Protein AF-A0A7C2E6A6-F1 (afdb_monomer)

pLDDT: mean 87.15, std 19.48, range [36.56, 98.81]

Nearest PDB structures (foldseek):
  4g1t-assembly1_A  TM=7.643E-01  e=2.351E-01  Homo sapiens
  8qcb-assembly1_B  TM=8.185E-01  e=5.537E-01  Saccharomyces cerevisiae
  4wng-assembly1_A  TM=7.746E-01  e=5.823E-01  Homo sapiens
  4wnd-assembly1_A  TM=7.762E-01  e=1.595E+00  Homo sapiens
  3sf4-assembly3_C  TM=7.863E-01  e=2.052E+00  Homo sapiens

Solvent-accessible surface area (backbone atoms only — not comparable to full-atom values): 8158 Å² total; per-residue (Å²): 140,79,80,88,78,82,83,75,82,74,82,70,82,75,75,69,72,84,68,80,67,77,85,73,80,80,70,69,82,87,59,90,67,57,70,70,57,43,56,61,69,43,45,66,27,57,52,43,34,72,77,34,83,76,40,29,67,29,26,36,43,44,10,52,50,24,39,53,36,22,53,34,28,75,72,69,75,27,78,88,26,68,76,20,51,66,51,11,41,54,25,20,54,50,10,34,75,66,42,83,42,69,72,41,51,53,55,37,39,55,37,24,62,73,74,64,39,56,74,62,28,54,57,50,50,54,54,52,54,63,72,69,54,81,76,82,88,128

Structure (mmCIF, N/CA/C/O backbone):
data_AF-A0A7C2E6A6-F1
#
_entry.id   AF-A0A7C2E6A6-F1
#
loop_
_atom_site.group_PDB
_atom_site.id
_atom_site.type_symbol
_atom_site.label_atom_id
_atom_site.label_alt_id
_atom_site.label_comp_id
_atom_site.label_asym_id
_atom_site.label_entity_id
_atom_site.label_seq_id
_atom_site.pdbx_PDB_ins_code
_atom_site.Cartn_x
_atom_site.Cartn_y
_atom_site.Cartn_z
_atom_site.occupancy
_atom_site.B_iso_or_equiv
_atom_site.auth_seq_id
_atom_site.auth_comp_id
_atom_site.auth_asym_id
_atom_site.auth_atom_id
_atom_site.pdbx_PDB_model_num
ATOM 1 N N . MET A 1 1 ? -52.036 29.290 -18.477 1.00 42.66 1 MET A N 1
ATOM 2 C CA . MET A 1 1 ? -50.606 29.545 -18.755 1.00 42.66 1 MET A CA 1
ATOM 3 C C . MET A 1 1 ? -49.826 29.125 -17.511 1.00 42.66 1 MET A C 1
ATOM 5 O O . MET A 1 1 ? -49.631 29.936 -16.617 1.00 42.66 1 MET A O 1
ATOM 9 N N . ALA A 1 2 ? -49.546 27.829 -17.355 1.00 36.56 2 ALA A N 1
ATOM 10 C CA . ALA A 1 2 ? -49.006 27.265 -16.117 1.00 36.56 2 ALA A CA 1
ATOM 11 C C . ALA A 1 2 ? -47.528 26.881 -16.284 1.00 36.56 2 ALA A C 1
ATOM 13 O O . ALA A 1 2 ? -47.204 26.169 -17.226 1.00 36.56 2 ALA A O 1
ATOM 14 N N . ARG A 1 3 ? -46.699 27.376 -15.347 1.00 40.22 3 ARG A N 1
ATOM 15 C CA . ARG A 1 3 ? -45.598 26.691 -14.629 1.00 40.22 3 ARG A CA 1
ATOM 16 C C . ARG A 1 3 ? -44.719 25.766 -15.492 1.00 40.22 3 ARG A C 1
ATOM 18 O O . ARG A 1 3 ? -45.157 24.716 -15.926 1.00 40.22 3 ARG A O 1
ATOM 25 N N . GLY A 1 4 ? -43.466 26.116 -15.775 1.00 43.84 4 GLY A N 1
ATOM 26 C CA . GLY A 1 4 ? -42.385 26.125 -14.787 1.00 43.84 4 GLY A CA 1
ATOM 27 C C . GLY A 1 4 ? -41.900 24.694 -14.547 1.00 43.84 4 GLY A C 1
ATOM 28 O O . GLY A 1 4 ? -42.623 23.924 -13.932 1.00 43.84 4 GLY A O 1
ATOM 29 N N . LEU A 1 5 ? -40.696 24.345 -15.007 1.00 38.91 5 LEU A N 1
ATOM 30 C CA . LEU A 1 5 ? -40.021 23.111 -14.601 1.00 38.91 5 LEU A CA 1
ATOM 31 C C . LEU A 1 5 ? -38.504 23.315 -14.596 1.00 38.91 5 LEU A C 1
ATOM 33 O O . LEU A 1 5 ? -37.804 23.220 -15.600 1.00 38.91 5 LEU A O 1
ATOM 37 N N . LEU A 1 6 ? -38.061 23.654 -13.389 1.00 37.28 6 LEU A N 1
ATOM 38 C CA . LEU A 1 6 ? -36.748 23.414 -12.814 1.00 37.28 6 LEU A CA 1
ATOM 39 C C . LEU A 1 6 ? -36.244 22.030 -13.250 1.00 37.28 6 LEU A C 1
ATOM 41 O O . LEU A 1 6 ? -36.835 21.008 -12.898 1.00 37.28 6 LEU A O 1
ATOM 45 N N . VAL A 1 7 ? -35.156 22.003 -14.017 1.00 37.50 7 VAL A N 1
ATOM 46 C CA . VAL A 1 7 ? -34.412 20.776 -14.307 1.00 37.50 7 VAL A CA 1
ATOM 47 C C . VAL A 1 7 ? -33.694 20.383 -13.021 1.00 37.50 7 VAL A C 1
ATOM 49 O O . VAL A 1 7 ? -32.603 20.856 -12.715 1.00 37.50 7 VAL A O 1
ATOM 52 N N . VAL A 1 8 ? -34.355 19.549 -12.224 1.00 43.69 8 VAL A N 1
ATOM 53 C CA . VAL A 1 8 ? -33.723 18.829 -11.123 1.00 43.69 8 VAL A CA 1
ATOM 54 C C . VAL A 1 8 ? -32.783 17.807 -11.759 1.00 43.69 8 VAL A C 1
ATOM 56 O O . VAL A 1 8 ? -33.230 16.799 -12.303 1.00 43.69 8 VAL A O 1
ATOM 59 N N . MET A 1 9 ? -31.475 18.084 -11.719 1.00 39.38 9 MET A N 1
ATOM 60 C CA . MET A 1 9 ? -30.441 17.071 -11.933 1.00 39.38 9 MET A CA 1
ATOM 61 C C . MET A 1 9 ? -30.571 16.024 -10.828 1.00 39.38 9 MET A C 1
ATOM 63 O O . MET A 1 9 ? -30.031 16.163 -9.731 1.00 39.38 9 MET A O 1
ATOM 67 N N . LEU A 1 10 ? -31.317 14.970 -11.128 1.00 40.56 10 LEU A N 1
ATOM 68 C CA . LEU A 1 10 ? -31.324 13.751 -10.349 1.00 40.56 10 LEU A CA 1
ATOM 69 C C . LEU A 1 10 ? -29.987 13.048 -10.624 1.00 40.56 10 LEU A C 1
ATOM 71 O O . LEU A 1 10 ? -29.841 12.329 -11.612 1.00 40.56 10 LEU A O 1
ATOM 75 N N . VAL A 1 11 ? -28.993 13.267 -9.760 1.00 49.09 11 VAL A N 1
ATOM 76 C CA . VAL A 1 11 ? -27.871 12.331 -9.617 1.00 49.09 11 VAL A CA 1
ATOM 77 C C . VAL A 1 11 ? -28.472 11.072 -9.006 1.00 49.09 11 VAL A C 1
ATOM 79 O O . VAL A 1 11 ? -28.520 10.892 -7.791 1.00 49.09 11 VAL A O 1
ATOM 82 N N . GLY A 1 12 ? -29.047 10.246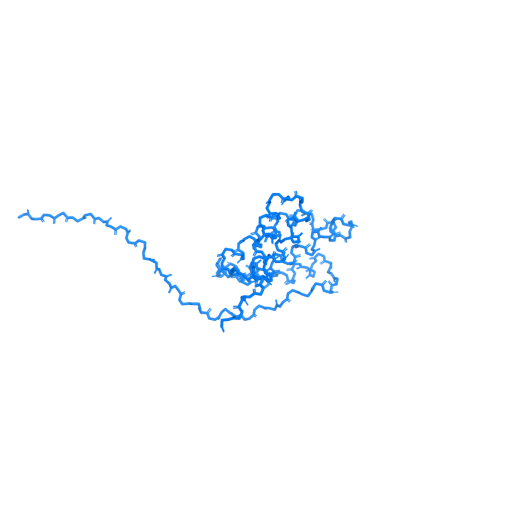 -9.876 1.00 40.94 12 GLY A N 1
ATOM 83 C CA . GLY A 1 12 ? -29.509 8.920 -9.532 1.00 40.94 12 GLY A CA 1
ATOM 84 C C . GLY A 1 12 ? -28.315 8.141 -9.011 1.00 40.94 12 GLY A C 1
ATOM 85 O O . GLY A 1 12 ? -27.369 7.874 -9.751 1.00 40.94 12 GLY A O 1
ATOM 86 N N . ALA A 1 13 ? -28.366 7.801 -7.728 1.00 45.34 13 ALA A N 1
ATOM 87 C CA . ALA A 1 13 ? -27.577 6.738 -7.144 1.00 45.34 13 ALA A CA 1
ATOM 88 C C . ALA A 1 13 ? -27.905 5.444 -7.902 1.00 45.34 13 ALA A C 1
ATOM 90 O O . ALA A 1 13 ? -28.798 4.689 -7.527 1.00 45.34 13 ALA A O 1
ATOM 91 N N . LEU A 1 14 ? -27.209 5.219 -9.016 1.00 42.56 14 LEU A N 1
ATOM 92 C CA . LEU A 1 14 ? -27.128 3.920 -9.654 1.00 42.56 14 LEU A CA 1
ATOM 93 C C . LEU A 1 14 ? -26.332 3.050 -8.690 1.00 42.56 14 LEU A C 1
ATOM 95 O O . LEU A 1 14 ? -25.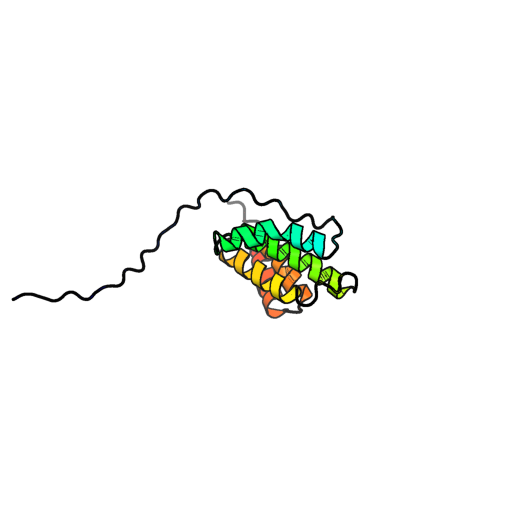101 3.030 -8.703 1.00 42.56 14 LEU A O 1
ATOM 99 N N . THR A 1 15 ? -27.048 2.353 -7.816 1.00 48.94 15 THR A N 1
ATOM 100 C CA . THR A 1 15 ? -26.546 1.147 -7.177 1.00 48.94 15 THR A CA 1
ATOM 101 C C . THR A 1 15 ? -26.331 0.132 -8.291 1.00 48.94 15 THR A C 1
ATOM 103 O O . THR A 1 15 ? -27.188 -0.691 -8.598 1.00 48.94 15 THR A O 1
ATOM 106 N N . VAL A 1 16 ? -25.184 0.240 -8.966 1.00 54.88 16 VAL A N 1
ATOM 107 C CA . VAL A 1 16 ? -24.699 -0.820 -9.841 1.00 54.88 16 VAL A CA 1
ATOM 108 C C . VAL A 1 16 ? -24.631 -2.046 -8.933 1.00 54.88 16 VAL A C 1
ATOM 110 O O . VAL A 1 16 ? -23.889 -2.005 -7.944 1.00 54.88 16 VAL A O 1
ATOM 113 N N . PRO A 1 17 ? -25.442 -3.095 -9.172 1.00 43.94 17 PRO A N 1
ATOM 114 C CA . PRO A 1 17 ? -25.305 -4.315 -8.400 1.00 43.94 17 PRO A CA 1
ATOM 115 C C . PRO A 1 17 ? -23.848 -4.730 -8.548 1.00 43.94 17 PRO A C 1
ATOM 117 O O . PRO A 1 17 ? -23.287 -4.574 -9.634 1.00 43.94 17 PRO A O 1
ATOM 120 N N . ALA A 1 18 ? -23.217 -5.171 -7.461 1.00 51.09 18 ALA A N 1
ATOM 121 C CA . ALA A 1 18 ? -21.861 -5.691 -7.493 1.00 51.09 18 ALA A CA 1
ATOM 122 C C . ALA A 1 18 ? -21.837 -6.895 -8.449 1.00 51.09 18 ALA A C 1
ATOM 124 O O . ALA A 1 18 ? -22.006 -8.037 -8.033 1.00 51.09 18 ALA A O 1
ATOM 125 N N . ALA A 1 19 ? -21.713 -6.633 -9.752 1.00 47.03 19 ALA A N 1
ATOM 126 C CA . ALA A 1 19 ? -21.488 -7.633 -10.768 1.00 47.03 19 ALA A CA 1
ATOM 127 C C . ALA A 1 19 ? -20.237 -8.347 -10.293 1.00 47.03 19 ALA A C 1
ATOM 129 O O . ALA A 1 19 ? -19.221 -7.685 -10.066 1.00 47.03 19 ALA A O 1
ATOM 130 N N . ALA A 1 20 ? -20.367 -9.645 -10.019 1.00 51.09 20 ALA A N 1
ATOM 131 C CA . ALA A 1 20 ? -19.299 -10.456 -9.469 1.00 51.09 20 ALA A CA 1
ATOM 132 C C . ALA A 1 20 ? -18.034 -10.203 -10.297 1.00 51.09 20 ALA A C 1
ATOM 134 O O . ALA A 1 20 ? -17.931 -10.623 -11.450 1.00 51.09 20 ALA A O 1
ATOM 135 N N . GLN A 1 21 ? -17.122 -9.410 -9.733 1.00 58.53 21 GLN A N 1
ATOM 136 C CA . GLN A 1 21 ? -1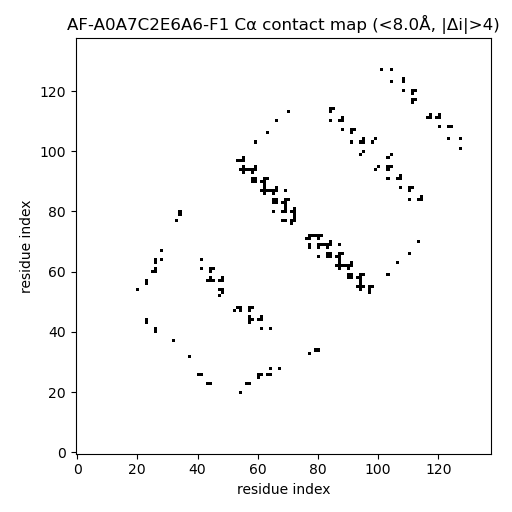5.886 -9.015 -10.390 1.00 58.53 21 GLN A CA 1
ATOM 137 C C . GLN A 1 21 ? -15.115 -10.300 -10.662 1.00 58.53 21 GLN A C 1
ATOM 139 O O . GLN A 1 21 ? -15.012 -11.146 -9.763 1.00 58.53 21 GLN A O 1
ATOM 144 N N . ALA A 1 22 ? -14.595 -10.456 -11.884 1.00 63.75 22 ALA A N 1
ATOM 145 C CA . ALA A 1 22 ? -13.753 -11.597 -12.221 1.00 63.75 22 ALA A CA 1
ATOM 146 C C . ALA A 1 22 ? -12.694 -11.775 -11.116 1.00 63.75 22 ALA A C 1
ATOM 148 O O . ALA A 1 22 ? -12.110 -10.776 -10.680 1.00 63.75 22 ALA A O 1
ATOM 149 N N . PRO A 1 23 ? -12.493 -12.997 -10.594 1.00 79.31 23 PRO A N 1
ATOM 150 C CA . PRO A 1 23 ? -11.593 -13.206 -9.473 1.00 79.31 23 PRO A CA 1
ATOM 151 C C . PRO A 1 23 ? -10.188 -12.737 -9.856 1.00 79.31 23 PRO A C 1
ATOM 153 O O . PRO A 1 23 ? -9.584 -13.238 -10.802 1.00 79.31 23 PRO A O 1
ATOM 156 N N . LEU A 1 24 ? -9.693 -11.737 -9.128 1.00 90.00 24 LEU A N 1
ATOM 157 C CA . LEU A 1 24 ? -8.323 -11.267 -9.257 1.00 90.00 24 LEU A CA 1
ATOM 158 C C . LEU A 1 24 ? -7.404 -12.233 -8.506 1.00 90.00 24 LEU A C 1
ATOM 160 O O . LEU A 1 24 ? -7.719 -12.578 -7.362 1.00 90.00 24 LEU A O 1
ATOM 164 N N . PRO A 1 25 ? -6.285 -12.666 -9.109 1.00 93.25 25 PRO A N 1
ATOM 165 C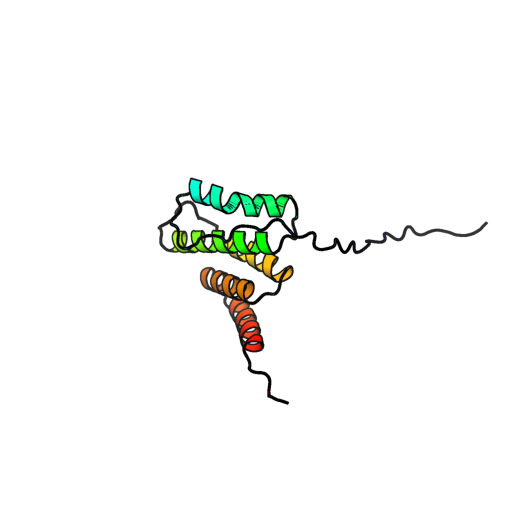 CA . PRO A 1 25 ? -5.323 -13.494 -8.402 1.00 93.25 25 PRO A CA 1
ATOM 166 C C . PRO A 1 25 ? -4.708 -12.694 -7.243 1.00 93.25 25 PRO A C 1
ATOM 168 O O . PRO A 1 25 ? -4.426 -11.504 -7.420 1.00 93.25 25 PRO A O 1
ATOM 171 N N . PRO A 1 26 ? -4.481 -13.310 -6.070 1.00 95.31 26 PRO A N 1
ATOM 172 C CA . PRO A 1 26 ? -3.736 -12.658 -5.004 1.00 95.31 26 PRO A CA 1
ATOM 173 C C . PRO A 1 26 ? -2.326 -12.307 -5.482 1.00 95.31 26 PRO A C 1
ATOM 175 O O . PRO A 1 26 ? -1.752 -13.018 -6.311 1.00 95.31 26 PRO A O 1
ATOM 178 N N . PHE A 1 27 ? -1.777 -11.207 -4.974 1.00 97.44 27 PHE A N 1
ATOM 179 C CA . PHE A 1 27 ? -0.380 -10.878 -5.229 1.00 97.44 27 PHE A CA 1
ATOM 180 C C . PHE A 1 27 ? 0.490 -11.834 -4.412 1.00 97.44 27 PHE A C 1
ATOM 182 O O . PHE A 1 27 ? 0.349 -11.905 -3.194 1.00 97.44 27 PHE A O 1
ATOM 189 N N . ASP A 1 28 ? 1.362 -12.579 -5.084 1.00 97.12 28 ASP A N 1
ATOM 190 C CA . ASP A 1 28 ? 2.312 -13.484 -4.440 1.00 97.12 28 ASP A CA 1
ATOM 191 C C . ASP A 1 28 ? 3.530 -12.678 -3.977 1.00 97.12 28 ASP A C 1
ATOM 193 O O . ASP A 1 28 ? 4.432 -12.404 -4.769 1.00 97.12 28 ASP A O 1
ATOM 197 N N . ASP A 1 29 ? 3.525 -12.263 -2.712 1.00 92.56 29 ASP A N 1
ATOM 198 C CA . ASP A 1 29 ? 4.590 -11.500 -2.057 1.00 92.56 29 ASP A CA 1
ATOM 199 C C . ASP A 1 29 ? 5.763 -12.370 -1.569 1.00 92.56 29 ASP A C 1
ATOM 201 O O . ASP A 1 29 ? 6.798 -11.834 -1.163 1.00 92.56 29 ASP A O 1
ATOM 205 N N . MET A 1 30 ? 5.645 -13.699 -1.663 1.00 92.75 30 MET A N 1
ATOM 206 C CA . MET A 1 30 ? 6.733 -14.645 -1.389 1.00 92.75 30 MET A CA 1
ATOM 207 C C . MET A 1 30 ? 7.671 -14.804 -2.589 1.00 92.75 30 MET A C 1
ATOM 209 O O . MET A 1 30 ? 8.819 -15.236 -2.445 1.00 92.75 30 MET A O 1
ATOM 213 N N . ARG A 1 31 ? 7.211 -14.439 -3.786 1.00 95.00 31 ARG A N 1
ATOM 214 C CA . ARG A 1 31 ? 8.019 -14.455 -5.002 1.00 95.00 31 ARG A CA 1
ATOM 215 C C . ARG A 1 31 ? 8.898 -13.209 -5.110 1.00 95.00 31 ARG A C 1
ATOM 217 O O . ARG A 1 31 ? 8.464 -12.091 -4.854 1.00 95.00 31 ARG A O 1
ATOM 224 N N . PHE A 1 32 ? 10.143 -13.390 -5.558 1.00 93.75 32 PHE A N 1
ATOM 225 C CA . PHE A 1 32 ? 11.011 -12.272 -5.938 1.00 93.75 32 PHE A CA 1
ATOM 226 C C . PHE A 1 32 ? 10.745 -11.828 -7.382 1.00 93.75 32 PHE A C 1
ATOM 228 O O . PHE A 1 32 ? 10.722 -12.658 -8.300 1.00 93.75 32 PHE A O 1
ATOM 235 N N . TYR A 1 33 ? 10.572 -10.521 -7.585 1.00 97.00 33 TYR A N 1
ATOM 236 C CA . TYR A 1 33 ? 10.313 -9.926 -8.895 1.00 97.00 33 TYR A CA 1
ATOM 237 C C . TYR A 1 33 ? 11.464 -9.017 -9.323 1.00 97.00 33 TYR A C 1
ATOM 239 O O . TYR A 1 33 ? 11.941 -8.187 -8.554 1.00 97.00 33 TYR A O 1
ATOM 247 N N . ASP A 1 34 ? 11.867 -9.142 -10.584 1.00 96.69 34 ASP A N 1
ATOM 248 C CA . ASP A 1 34 ? 12.504 -8.039 -11.299 1.00 96.69 34 ASP A CA 1
ATOM 249 C 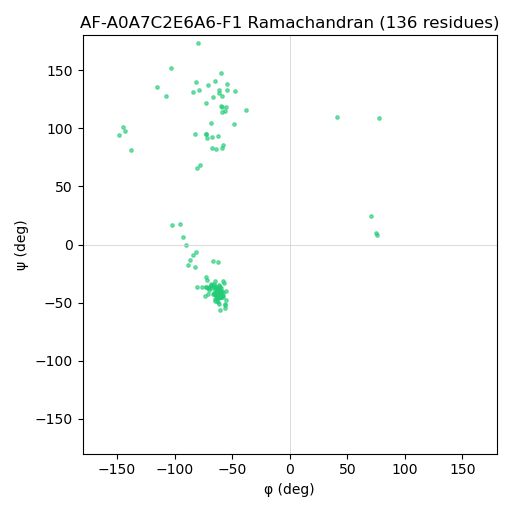C . ASP A 1 34 ? 11.432 -7.047 -11.790 1.00 96.69 34 ASP A C 1
ATOM 251 O O . ASP A 1 34 ? 10.229 -7.304 -11.673 1.00 96.69 34 ASP A O 1
ATOM 255 N N . GLN A 1 35 ? 11.858 -5.910 -12.345 1.00 97.50 35 GLN A N 1
ATOM 256 C CA . GLN A 1 35 ? 10.940 -4.861 -12.793 1.00 97.50 35 GLN A CA 1
ATOM 257 C C . GLN A 1 35 ? 9.895 -5.378 -13.797 1.00 97.50 35 GLN A C 1
ATOM 259 O O . GLN A 1 35 ? 8.702 -5.140 -13.616 1.00 97.50 35 GLN A O 1
ATOM 264 N N . ALA A 1 36 ? 10.317 -6.120 -14.824 1.00 98.12 36 ALA A N 1
ATOM 265 C CA . ALA A 1 36 ? 9.418 -6.592 -15.877 1.00 98.12 36 ALA A CA 1
ATOM 266 C C . ALA A 1 36 ? 8.387 -7.597 -15.338 1.00 98.12 36 ALA A C 1
ATOM 268 O O . ALA A 1 36 ? 7.201 -7.536 -15.668 1.00 98.12 36 ALA A O 1
ATOM 269 N N . ARG A 1 37 ? 8.817 -8.512 -14.462 1.00 98.12 37 ARG A N 1
ATOM 270 C CA . ARG A 1 37 ? 7.923 -9.474 -13.811 1.00 98.12 37 ARG A CA 1
ATOM 271 C C . ARG A 1 37 ? 6.974 -8.794 -12.834 1.00 98.12 37 ARG A C 1
ATOM 273 O O . ARG A 1 37 ? 5.829 -9.226 -12.733 1.00 98.12 37 ARG A O 1
ATOM 280 N N . PHE A 1 38 ? 7.425 -7.758 -12.131 1.00 98.25 38 PHE A N 1
ATOM 281 C CA . PHE A 1 38 ? 6.568 -6.978 -11.245 1.00 98.25 38 PHE A CA 1
ATOM 282 C C . PHE A 1 38 ? 5.478 -6.247 -12.038 1.00 98.25 38 PHE A C 1
ATOM 284 O O . PHE A 1 38 ? 4.303 -6.327 -11.685 1.00 98.25 38 PHE A O 1
ATOM 291 N N . GLU A 1 39 ? 5.842 -5.592 -13.143 1.00 98.31 39 GLU A N 1
ATOM 292 C CA . GLU A 1 39 ? 4.894 -4.921 -14.041 1.00 98.31 39 GLU A CA 1
ATOM 293 C C . GLU A 1 39 ? 3.842 -5.896 -14.591 1.00 98.31 39 GLU A C 1
ATOM 295 O O . GLU A 1 39 ? 2.645 -5.599 -14.572 1.00 98.31 39 GLU A O 1
ATOM 300 N N . ALA A 1 40 ? 4.264 -7.097 -14.997 1.00 97.94 40 ALA A N 1
ATOM 301 C CA . ALA A 1 40 ? 3.349 -8.155 -15.413 1.00 97.94 40 ALA A CA 1
ATOM 302 C C . A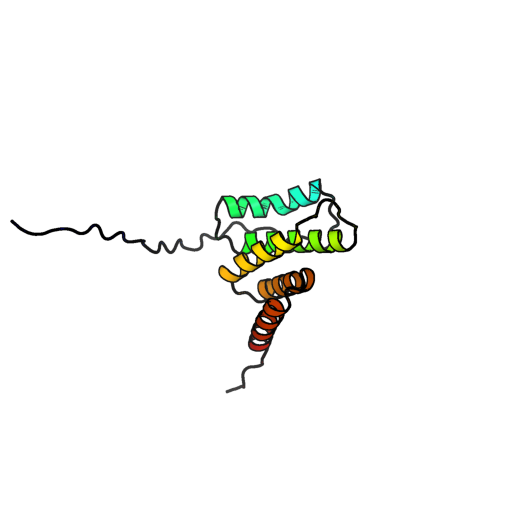LA A 1 40 ? 2.431 -8.626 -14.268 1.00 97.94 40 ALA A C 1
ATOM 304 O O . ALA A 1 40 ? 1.241 -8.848 -14.490 1.00 97.94 40 ALA A O 1
ATOM 305 N N . ALA A 1 41 ? 2.959 -8.748 -13.045 1.00 98.12 41 ALA A N 1
ATOM 306 C CA . ALA A 1 41 ? 2.197 -9.187 -11.877 1.00 98.12 41 ALA A CA 1
ATOM 307 C C . ALA A 1 41 ? 1.102 -8.190 -11.467 1.00 98.12 41 ALA A C 1
ATOM 309 O O . ALA A 1 41 ? 0.032 -8.610 -11.034 1.00 98.12 41 ALA A O 1
ATOM 310 N N . ILE A 1 42 ? 1.326 -6.881 -11.639 1.00 98.25 42 ILE A N 1
ATOM 311 C CA . ILE A 1 42 ? 0.327 -5.855 -11.295 1.00 98.25 42 ILE A CA 1
ATOM 312 C C . ILE A 1 42 ? -0.678 -5.558 -12.417 1.00 98.25 42 ILE A C 1
ATOM 314 O O . ILE A 1 42 ? -1.701 -4.913 -12.168 1.00 98.25 42 ILE A O 1
ATOM 318 N N . ALA A 1 43 ? -0.414 -6.010 -13.647 1.00 98.12 43 ALA A N 1
ATOM 319 C CA . ALA A 1 43 ? -1.252 -5.728 -14.814 1.00 98.12 43 ALA A CA 1
ATOM 320 C C . ALA A 1 43 ? -2.734 -6.136 -14.651 1.00 98.12 43 ALA A C 1
ATOM 322 O O . ALA A 1 43 ? -3.604 -5.363 -15.061 1.00 98.12 43 ALA A O 1
ATO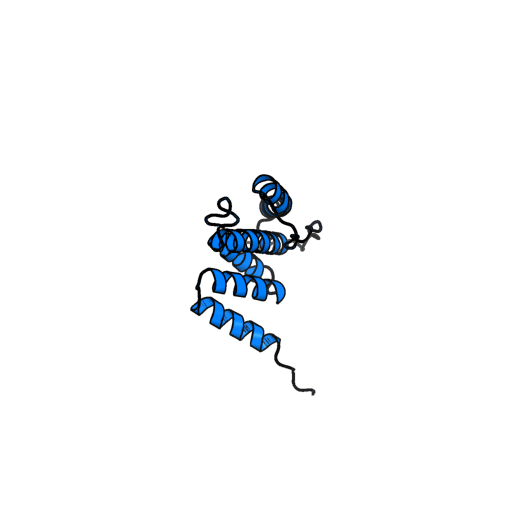M 323 N N . PRO A 1 44 ? -3.086 -7.281 -14.028 1.00 97.62 44 PRO A N 1
ATOM 324 C CA . PRO A 1 44 ? -4.487 -7.629 -13.794 1.00 97.62 44 PRO A CA 1
ATOM 325 C C . PRO A 1 44 ? -5.228 -6.590 -12.944 1.00 97.62 44 PRO A C 1
ATOM 327 O O . PRO A 1 44 ? -6.392 -6.288 -13.213 1.00 97.62 44 PRO A O 1
ATOM 330 N N . TYR A 1 45 ? -4.552 -6.008 -11.949 1.00 98.06 45 TYR A N 1
ATOM 331 C CA . TYR A 1 45 ? -5.144 -5.036 -11.031 1.00 98.06 45 TYR A CA 1
ATOM 332 C C . TYR A 1 45 ? -5.353 -3.687 -11.713 1.00 98.06 45 TYR A C 1
ATOM 334 O O . TYR A 1 45 ? -6.433 -3.106 -11.614 1.00 98.06 45 TYR A O 1
ATOM 342 N N . THR A 1 46 ? -4.362 -3.209 -12.470 1.00 97.94 46 THR A N 1
ATOM 343 C CA . THR A 1 46 ? -4.484 -1.943 -13.208 1.00 97.94 46 THR A CA 1
ATOM 344 C C . THR A 1 46 ? -5.566 -2.023 -14.285 1.00 97.94 46 THR A C 1
ATOM 346 O O . THR A 1 46 ? -6.340 -1.080 -14.448 1.00 97.94 46 THR A O 1
ATOM 349 N N . GLN A 1 47 ? -5.699 -3.167 -14.963 1.00 96.75 47 GLN A N 1
ATOM 350 C CA . GLN A 1 47 ? -6.785 -3.408 -15.915 1.00 96.75 47 GLN A CA 1
ATOM 351 C C . GLN A 1 47 ? -8.160 -3.528 -15.243 1.00 96.75 47 GLN A C 1
ATOM 353 O O . GLN A 1 47 ? -9.168 -3.120 -15.815 1.00 96.75 47 GLN A O 1
ATOM 358 N N . ALA A 1 48 ? -8.244 -4.105 -14.043 1.00 96.25 48 ALA A N 1
ATOM 359 C CA . ALA A 1 48 ? -9.501 -4.137 -13.301 1.00 96.25 48 ALA A CA 1
ATOM 360 C C . ALA A 1 48 ? -9.937 -2.729 -12.882 1.00 96.25 48 ALA A C 1
ATOM 362 O O . ALA A 1 48 ? -11.091 -2.372 -13.101 1.00 96.25 48 ALA A O 1
ATOM 363 N N . ILE A 1 49 ? -9.002 -1.901 -12.404 1.00 96.62 49 ILE A N 1
ATOM 364 C CA . ILE A 1 49 ? -9.258 -0.496 -12.054 1.00 96.62 49 ILE A CA 1
ATOM 365 C C . ILE A 1 49 ? -9.668 0.322 -13.286 1.00 96.62 49 ILE A C 1
ATOM 367 O O . ILE A 1 49 ? -10.546 1.175 -13.179 1.00 96.62 49 ILE A O 1
ATOM 371 N N . SER A 1 50 ? -9.088 0.062 -14.464 1.00 96.19 50 SER A N 1
ATOM 372 C CA . SER A 1 50 ? -9.480 0.778 -15.686 1.00 96.19 50 SER A CA 1
ATOM 373 C C . SER A 1 50 ? -10.892 0.423 -16.160 1.00 96.19 50 SER A C 1
ATOM 375 O O . SER A 1 50 ? -11.599 1.291 -16.667 1.00 96.19 50 SER A O 1
ATOM 377 N N . ARG A 1 51 ? -11.330 -0.829 -15.964 1.00 95.19 51 ARG A N 1
ATOM 378 C CA . ARG A 1 51 ? -12.711 -1.261 -16.246 1.00 95.19 51 ARG A CA 1
ATOM 379 C C . ARG A 1 51 ? -13.701 -0.794 -15.180 1.00 95.19 51 ARG A C 1
ATOM 381 O O . ARG A 1 51 ? -14.842 -0.479 -15.500 1.00 95.19 51 ARG A O 1
ATOM 388 N N . ASN A 1 52 ? -13.277 -0.781 -13.921 1.00 93.81 52 ASN A N 1
ATOM 389 C CA . ASN A 1 52 ? -14.069 -0.355 -12.779 1.00 93.81 52 ASN A CA 1
ATOM 390 C C . ASN A 1 52 ? -13.179 0.344 -11.743 1.00 93.81 52 ASN A C 1
ATOM 392 O O . ASN A 1 52 ? -12.538 -0.298 -10.911 1.00 93.81 52 ASN A O 1
ATOM 396 N N . ALA A 1 53 ? -13.224 1.676 -11.725 1.00 95.31 53 ALA A N 1
ATOM 397 C CA . ALA A 1 53 ? -12.448 2.483 -10.784 1.00 95.31 53 ALA A CA 1
ATOM 398 C C . ALA A 1 53 ? -12.807 2.231 -9.302 1.00 95.31 53 ALA A C 1
ATOM 400 O O . ALA A 1 53 ? -12.049 2.619 -8.409 1.00 95.31 53 ALA A O 1
ATOM 401 N N . ASN A 1 54 ? -13.943 1.577 -9.036 1.00 96.06 54 ASN A N 1
ATOM 402 C CA . ASN A 1 54 ? -14.434 1.220 -7.706 1.00 96.06 54 ASN A CA 1
ATOM 403 C C . ASN A 1 54 ? -14.210 -0.264 -7.360 1.00 96.06 54 ASN A C 1
ATOM 405 O O . ASN A 1 54 ? -14.834 -0.776 -6.431 1.00 96.06 54 ASN A O 1
ATOM 409 N N . ASP A 1 55 ? -13.342 -0.975 -8.084 1.00 95.19 55 ASP A N 1
ATOM 410 C CA . ASP A 1 55 ? -12.948 -2.339 -7.726 1.00 95.19 55 ASP A CA 1
ATOM 411 C C . ASP A 1 55 ? -12.024 -2.328 -6.493 1.00 95.19 55 ASP A C 1
ATOM 413 O O . ASP A 1 55 ? -10.811 -2.124 -6.584 1.00 95.19 55 ASP A O 1
ATOM 417 N N . GLY A 1 56 ? -12.619 -2.515 -5.310 1.00 95.62 56 GLY A N 1
ATOM 418 C CA . GLY A 1 56 ? -11.904 -2.484 -4.032 1.00 95.62 56 GLY A CA 1
ATOM 419 C C . GLY A 1 56 ? -10.821 -3.558 -3.911 1.00 95.62 56 GLY A C 1
ATOM 420 O O . GLY A 1 56 ? -9.754 -3.278 -3.364 1.00 95.62 56 GLY A O 1
ATOM 421 N N . ARG A 1 57 ? -11.040 -4.753 -4.480 1.00 95.62 57 ARG A N 1
ATOM 422 C CA . ARG A 1 57 ? -10.032 -5.825 -4.464 1.00 95.62 57 ARG A CA 1
ATOM 423 C C . ARG A 1 57 ? -8.853 -5.507 -5.371 1.00 95.62 57 ARG A C 1
ATOM 425 O O . ARG A 1 57 ? -7.722 -5.817 -5.008 1.00 95.62 57 ARG A O 1
ATOM 432 N N . ALA A 1 58 ? -9.094 -4.882 -6.521 1.00 97.06 58 ALA A N 1
ATOM 433 C CA . ALA A 1 58 ? -8.019 -4.436 -7.399 1.00 97.06 58 ALA A CA 1
ATOM 434 C C . ALA A 1 58 ? -7.140 -3.380 -6.720 1.00 97.06 58 ALA A C 1
ATOM 436 O O . ALA A 1 58 ? -5.916 -3.494 -6.749 1.00 97.06 58 ALA A O 1
ATOM 437 N N . HIS A 1 59 ? -7.756 -2.398 -6.053 1.00 98.38 59 HIS A N 1
ATOM 438 C CA . HIS A 1 59 ? -7.029 -1.405 -5.254 1.00 98.38 59 HIS A CA 1
ATOM 439 C C . HIS A 1 59 ? -6.246 -2.049 -4.106 1.00 98.38 59 HIS A C 1
ATOM 441 O O . HIS A 1 59 ? -5.095 -1.681 -3.875 1.00 98.38 59 HIS A O 1
ATOM 447 N N . TYR A 1 60 ? -6.825 -3.046 -3.428 1.00 98.12 60 TYR A N 1
ATOM 448 C CA . TYR A 1 60 ? -6.144 -3.782 -2.362 1.00 98.12 60 TYR A CA 1
ATOM 449 C C . TYR A 1 60 ? -4.884 -4.489 -2.875 1.00 98.12 60 TYR A C 1
ATOM 451 O O . TYR A 1 60 ? -3.790 -4.215 -2.383 1.00 98.12 60 TYR A O 1
ATOM 459 N N . TRP A 1 61 ? -5.005 -5.340 -3.898 1.00 98.31 61 TRP A N 1
ATOM 460 C CA . TRP A 1 61 ? -3.864 -6.107 -4.404 1.00 98.31 61 TRP A CA 1
ATOM 461 C C . TRP A 1 61 ? -2.802 -5.239 -5.074 1.00 98.31 61 TRP A C 1
ATOM 463 O O . TRP A 1 61 ? -1.609 -5.490 -4.904 1.00 98.31 61 TRP A O 1
ATOM 473 N N . LEU A 1 62 ? -3.209 -4.171 -5.766 1.00 98.69 62 LEU A N 1
ATOM 474 C CA . LEU A 1 62 ? -2.267 -3.188 -6.292 1.00 98.69 62 LEU A CA 1
ATOM 475 C C . LEU A 1 62 ? -1.505 -2.481 -5.159 1.00 98.69 62 LEU A C 1
ATOM 477 O O . LEU A 1 62 ? -0.295 -2.275 -5.254 1.00 98.69 62 LEU A O 1
ATOM 481 N N . GLY A 1 63 ? -2.201 -2.151 -4.070 1.00 98.62 63 GLY A N 1
ATOM 482 C CA . GLY A 1 63 ? -1.612 -1.581 -2.866 1.00 98.62 63 GLY A CA 1
ATOM 483 C C . GLY A 1 63 ? -0.600 -2.503 -2.190 1.00 98.62 63 GLY A C 1
ATOM 484 O O . GLY A 1 63 ? 0.503 -2.061 -1.875 1.00 98.62 63 GLY A O 1
ATOM 485 N N . VAL A 1 64 ? -0.935 -3.788 -2.038 1.00 98.62 64 VAL A N 1
ATOM 486 C CA . VAL A 1 64 ? -0.025 -4.825 -1.517 1.00 98.62 64 VAL A CA 1
ATOM 487 C C . VAL A 1 64 ? 1.218 -4.960 -2.402 1.00 98.62 64 VAL A C 1
ATOM 489 O O . VAL A 1 64 ? 2.337 -4.950 -1.890 1.00 98.62 64 VAL A O 1
ATOM 492 N N . ALA A 1 65 ? 1.051 -4.999 -3.726 1.00 98.69 65 ALA A N 1
ATOM 493 C CA . ALA A 1 65 ? 2.172 -5.082 -4.657 1.00 98.69 65 ALA A CA 1
ATOM 494 C C . ALA A 1 65 ? 3.102 -3.860 -4.553 1.00 98.69 65 ALA A C 1
ATOM 496 O O . ALA A 1 65 ? 4.325 -3.998 -4.470 1.00 98.69 65 ALA A O 1
ATOM 497 N N . TYR A 1 66 ? 2.547 -2.644 -4.501 1.00 98.81 66 TYR A N 1
ATOM 498 C CA . TYR A 1 66 ? 3.363 -1.447 -4.291 1.00 98.81 66 TYR A CA 1
ATOM 499 C C . TYR A 1 66 ? 4.040 -1.436 -2.923 1.00 98.81 66 TYR A C 1
ATOM 501 O O . TYR A 1 66 ? 5.195 -1.026 -2.835 1.00 98.81 66 TYR A O 1
ATOM 509 N N . LEU A 1 67 ? 3.368 -1.908 -1.871 1.00 98.69 67 LEU A N 1
ATOM 510 C CA . LEU A 1 67 ? 3.950 -2.003 -0.536 1.00 98.69 67 LEU A CA 1
ATOM 511 C C . LEU A 1 67 ? 5.153 -2.955 -0.520 1.00 98.69 67 LEU A C 1
ATOM 513 O O . LEU A 1 67 ? 6.193 -2.617 0.044 1.00 98.69 67 LEU A O 1
ATOM 517 N N . TYR A 1 68 ? 5.040 -4.100 -1.194 1.00 98.50 68 TYR A N 1
ATOM 518 C CA . TYR A 1 68 ? 6.142 -5.036 -1.405 1.00 98.50 68 TYR A CA 1
ATOM 519 C C . TYR A 1 68 ? 7.342 -4.352 -2.078 1.00 98.50 68 TYR A C 1
ATOM 521 O O . TYR A 1 68 ? 8.443 -4.340 -1.521 1.00 98.50 68 TYR A O 1
ATOM 529 N N . GLY A 1 69 ? 7.129 -3.703 -3.228 1.00 98.25 69 GLY A N 1
ATOM 530 C CA . GLY A 1 69 ? 8.211 -3.020 -3.944 1.00 98.25 69 GLY A CA 1
ATOM 531 C C . GLY A 1 69 ? 8.816 -1.875 -3.125 1.00 98.25 69 GLY A C 1
ATOM 532 O O . GLY A 1 69 ? 10.033 -1.715 -3.087 1.00 98.25 69 GLY A O 1
ATOM 533 N N . ALA A 1 70 ? 7.990 -1.124 -2.394 1.00 98.38 70 ALA A N 1
ATOM 534 C CA . ALA A 1 70 ? 8.439 -0.043 -1.524 1.00 98.38 70 ALA A CA 1
ATOM 535 C C . ALA A 1 70 ? 9.330 -0.540 -0.373 1.00 98.38 70 ALA A C 1
ATOM 537 O O . ALA A 1 70 ? 10.329 0.106 -0.052 1.00 98.38 70 ALA A O 1
ATOM 538 N N . ARG A 1 71 ? 9.013 -1.696 0.229 1.00 97.69 71 ARG A N 1
ATOM 539 C CA . ARG A 1 71 ? 9.874 -2.332 1.241 1.00 97.69 71 ARG A CA 1
ATOM 540 C C . ARG A 1 71 ? 11.218 -2.725 0.638 1.00 97.69 71 ARG A C 1
ATOM 542 O O . ARG A 1 71 ? 12.251 -2.366 1.192 1.00 97.69 71 ARG A O 1
ATOM 549 N N . LEU A 1 72 ? 11.219 -3.393 -0.517 1.00 97.56 72 LEU A N 1
ATOM 550 C CA . LEU A 1 72 ? 12.463 -3.762 -1.199 1.00 97.56 72 LEU A CA 1
ATOM 551 C C . LEU A 1 72 ? 13.302 -2.537 -1.573 1.00 97.56 72 LEU A C 1
ATOM 553 O O . LEU A 1 72 ? 14.517 -2.548 -1.391 1.00 97.56 72 LEU A O 1
ATOM 557 N N . HIS A 1 73 ? 12.664 -1.464 -2.043 1.00 97.88 73 HIS A N 1
ATOM 558 C CA . HIS A 1 73 ? 13.334 -0.201 -2.335 1.00 97.88 73 HIS A CA 1
ATOM 559 C C . HIS A 1 73 ? 13.986 0.403 -1.087 1.00 97.88 73 HIS A C 1
ATOM 561 O O . HIS A 1 73 ? 15.151 0.789 -1.139 1.00 97.88 73 HIS A O 1
ATOM 567 N N . LYS A 1 74 ? 13.274 0.418 0.050 1.00 96.38 74 LYS A N 1
ATOM 568 C CA . LYS A 1 74 ? 13.798 0.908 1.338 1.00 96.38 74 LYS A CA 1
ATOM 569 C C . LYS A 1 74 ? 15.060 0.160 1.781 1.00 96.38 74 LYS A C 1
ATOM 571 O O . LYS A 1 74 ? 15.921 0.763 2.412 1.00 96.38 74 LYS A O 1
ATOM 576 N N . PHE A 1 75 ? 15.188 -1.118 1.426 1.00 95.31 75 PHE A N 1
ATOM 577 C CA . PHE A 1 75 ? 16.378 -1.932 1.696 1.00 95.31 75 PHE A CA 1
ATOM 578 C C . PHE A 1 75 ? 17.406 -1.945 0.549 1.00 95.31 75 PHE A C 1
ATOM 580 O O . PHE A 1 75 ? 18.377 -2.691 0.613 1.00 95.31 75 PHE A O 1
ATOM 587 N N . GLY A 1 76 ? 17.215 -1.146 -0.507 1.00 97.06 76 GLY A N 1
ATOM 588 C CA . GLY A 1 76 ? 18.137 -1.064 -1.647 1.00 97.06 76 GLY A CA 1
ATOM 589 C C . GLY A 1 76 ? 18.077 -2.250 -2.618 1.00 97.06 76 GLY A C 1
ATOM 590 O O . GLY A 1 76 ? 18.910 -2.348 -3.513 1.00 97.06 76 GLY A O 1
ATOM 591 N N . LEU A 1 77 ? 17.089 -3.137 -2.479 1.00 96.56 77 LEU A N 1
ATOM 592 C CA . LEU A 1 77 ? 16.948 -4.361 -3.278 1.00 96.56 77 LEU A CA 1
ATOM 593 C C . LEU A 1 77 ? 16.148 -4.150 -4.573 1.00 96.56 77 LEU A C 1
ATOM 595 O O . LEU A 1 77 ? 16.214 -4.972 -5.483 1.00 96.56 77 LEU A O 1
ATOM 599 N N . ALA A 1 78 ? 15.393 -3.051 -4.667 1.00 97.38 78 ALA A N 1
ATOM 600 C CA . ALA A 1 78 ? 14.572 -2.718 -5.831 1.00 97.38 78 ALA A CA 1
ATOM 601 C C . ALA A 1 78 ? 14.661 -1.220 -6.185 1.00 97.38 78 ALA A C 1
ATOM 603 O O . ALA A 1 78 ? 13.769 -0.440 -5.840 1.00 97.38 78 ALA A O 1
ATOM 604 N N . PRO A 1 79 ? 15.713 -0.773 -6.896 1.00 96.81 79 PRO A N 1
ATOM 605 C CA . PRO A 1 79 ? 15.817 0.615 -7.359 1.00 96.81 79 PRO A CA 1
ATOM 606 C C . PRO A 1 79 ? 14.628 1.048 -8.232 1.00 96.81 79 PRO A C 1
ATOM 608 O O . PRO A 1 79 ? 14.171 2.184 -8.145 1.00 96.81 79 PRO A O 1
ATOM 611 N N . TRP A 1 80 ? 14.073 0.110 -9.005 1.00 96.94 80 TRP A N 1
ATOM 612 C CA . TRP A 1 80 ? 12.910 0.304 -9.877 1.00 96.94 80 TRP A CA 1
ATOM 613 C C . TRP A 1 80 ? 11.597 0.592 -9.128 1.00 96.94 80 TRP A C 1
ATOM 615 O O . TRP A 1 80 ? 10.637 1.053 -9.737 1.00 96.94 80 TRP A O 1
ATOM 625 N N . ALA A 1 81 ? 11.542 0.360 -7.814 1.00 98.00 81 ALA A N 1
ATOM 626 C CA . ALA A 1 81 ? 10.362 0.612 -6.987 1.00 98.00 81 ALA A CA 1
ATOM 627 C C . ALA A 1 81 ? 10.385 1.987 -6.285 1.00 98.00 81 ALA A C 1
ATOM 629 O O . ALA A 1 81 ? 9.637 2.230 -5.330 1.00 98.00 81 ALA A O 1
ATOM 630 N N . ALA A 1 82 ? 11.229 2.912 -6.754 1.00 97.12 82 ALA A N 1
ATOM 631 C CA . ALA A 1 82 ? 11.236 4.290 -6.279 1.00 97.12 82 ALA A CA 1
ATOM 632 C C . ALA A 1 82 ? 9.836 4.924 -6.397 1.00 97.12 82 ALA A C 1
ATOM 634 O O . ALA A 1 82 ? 9.150 4.810 -7.414 1.00 97.12 82 ALA A O 1
ATOM 635 N N . GLY A 1 83 ? 9.384 5.584 -5.328 1.00 97.06 83 GLY A N 1
ATOM 636 C CA . GLY A 1 83 ? 8.063 6.220 -5.284 1.00 97.06 83 GLY A CA 1
ATOM 637 C C . GLY A 1 83 ? 6.879 5.259 -5.115 1.00 97.06 83 GLY A C 1
ATOM 638 O O . GLY A 1 83 ? 5.732 5.695 -5.186 1.00 97.06 83 GLY A O 1
ATOM 639 N N . PHE A 1 84 ? 7.100 3.966 -4.856 1.00 98.56 84 PHE A N 1
ATOM 640 C CA . PHE A 1 84 ? 5.989 3.031 -4.642 1.00 98.56 84 PHE A CA 1
ATOM 641 C C . PHE A 1 84 ? 5.287 3.218 -3.297 1.00 98.56 84 PHE A C 1
ATOM 643 O O . PHE A 1 84 ? 4.090 2.966 -3.207 1.00 98.56 84 PHE A O 1
ATOM 650 N N . ALA A 1 85 ? 5.977 3.715 -2.269 1.00 98.38 85 ALA A N 1
ATOM 651 C CA . ALA A 1 85 ? 5.388 3.908 -0.944 1.00 98.38 85 ALA A CA 1
ATOM 652 C C . ALA A 1 85 ? 4.121 4.800 -0.952 1.00 98.38 85 ALA A C 1
ATOM 654 O O . ALA A 1 85 ? 3.082 4.346 -0.469 1.00 98.38 85 ALA A O 1
ATOM 655 N N . PRO A 1 86 ? 4.118 6.008 -1.559 1.00 98.38 86 PRO A N 1
ATOM 656 C CA . PRO A 1 86 ? 2.890 6.800 -1.669 1.00 98.38 86 PRO A CA 1
ATOM 657 C C . PRO A 1 86 ? 1.811 6.134 -2.539 1.00 98.38 86 PRO A C 1
ATOM 659 O O . PRO A 1 86 ? 0.624 6.286 -2.257 1.00 98.38 86 PRO A O 1
ATOM 662 N N . ARG A 1 87 ? 2.187 5.348 -3.560 1.00 98.69 87 ARG A N 1
ATOM 663 C CA . ARG A 1 87 ? 1.223 4.598 -4.391 1.00 98.69 87 ARG A CA 1
ATOM 664 C C . ARG A 1 87 ? 0.550 3.471 -3.609 1.00 98.69 87 ARG A C 1
ATOM 666 O O . ARG A 1 87 ? -0.645 3.237 -3.795 1.00 98.69 87 ARG A O 1
ATOM 673 N N . ALA A 1 88 ? 1.297 2.805 -2.729 1.00 98.81 88 ALA A N 1
ATOM 674 C CA . ALA A 1 88 ? 0.777 1.789 -1.824 1.00 98.81 88 ALA A CA 1
ATOM 675 C C . ALA A 1 88 ? -0.274 2.390 -0.887 1.00 98.81 88 ALA A C 1
ATOM 677 O O . ALA A 1 88 ? -1.401 1.902 -0.848 1.00 98.81 88 ALA A O 1
ATOM 678 N N . VAL A 1 89 ? 0.064 3.500 -0.217 1.00 98.81 89 VAL A N 1
ATOM 679 C CA . VAL A 1 89 ? -0.861 4.222 0.671 1.00 98.81 89 VAL A CA 1
ATOM 680 C C . VAL A 1 89 ? -2.131 4.623 -0.075 1.00 98.81 89 VAL A C 1
ATOM 682 O O . VAL A 1 89 ? -3.218 4.268 0.364 1.00 98.81 89 VAL A O 1
ATOM 685 N N . ALA A 1 90 ? -2.015 5.281 -1.233 1.00 98.75 90 ALA A N 1
ATOM 686 C CA . ALA A 1 90 ? -3.180 5.743 -1.989 1.00 98.75 90 ALA A CA 1
ATOM 687 C C . ALA A 1 90 ? -4.102 4.591 -2.430 1.00 98.75 90 ALA A C 1
ATOM 689 O O . ALA A 1 90 ? -5.325 4.689 -2.320 1.00 98.75 90 ALA A O 1
ATOM 690 N N . SER A 1 91 ? -3.522 3.482 -2.900 1.00 98.69 91 SER A N 1
ATOM 691 C CA . SER A 1 91 ? -4.295 2.310 -3.335 1.00 98.69 91 SER A CA 1
ATOM 692 C C . SER A 1 91 ? -5.003 1.646 -2.149 1.00 98.69 91 SER A C 1
ATOM 694 O O . SER A 1 91 ? -6.181 1.315 -2.236 1.00 98.69 91 SER A O 1
ATOM 696 N N . LEU A 1 92 ? -4.325 1.513 -1.006 1.00 98.75 92 LEU A N 1
ATOM 697 C CA . LEU A 1 92 ? -4.892 0.902 0.198 1.00 98.75 92 LEU A CA 1
ATOM 698 C C . LEU A 1 92 ? -5.928 1.800 0.890 1.00 98.75 92 LEU A C 1
ATOM 700 O O . LEU A 1 92 ? -6.946 1.298 1.360 1.00 98.75 92 LEU A O 1
ATOM 704 N N . GLU A 1 93 ? -5.733 3.121 0.903 1.00 98.62 93 GLU A N 1
ATOM 705 C CA . GLU A 1 93 ? -6.753 4.078 1.351 1.00 98.62 93 GLU A CA 1
ATOM 706 C C . GLU A 1 93 ? -8.010 3.967 0.477 1.00 98.62 93 GLU A C 1
ATOM 708 O O . GLU A 1 93 ? -9.127 3.909 0.998 1.00 98.62 93 GLU A O 1
ATOM 713 N N . ARG A 1 94 ? -7.845 3.867 -0.852 1.00 98.50 94 ARG A N 1
ATOM 714 C CA . ARG A 1 94 ? -8.976 3.678 -1.767 1.00 98.50 94 ARG A CA 1
ATOM 715 C C . ARG A 1 94 ? -9.670 2.335 -1.553 1.00 98.50 94 ARG A C 1
ATOM 717 O O . ARG A 1 94 ? -10.899 2.290 -1.526 1.00 98.50 94 ARG A O 1
ATOM 724 N N . ALA A 1 95 ? -8.905 1.263 -1.360 1.00 98.12 95 ALA A N 1
ATOM 725 C CA . ALA A 1 95 ? -9.444 -0.050 -1.032 1.00 98.12 95 ALA A CA 1
ATOM 726 C C . ALA A 1 95 ? -10.262 -0.004 0.264 1.00 98.12 95 ALA A C 1
ATOM 728 O O . ALA A 1 95 ? -11.384 -0.497 0.283 1.00 98.12 95 ALA A O 1
ATOM 729 N N . LEU A 1 96 ? -9.760 0.665 1.308 1.00 97.62 96 LEU A N 1
ATOM 730 C CA . LEU A 1 96 ? -10.438 0.768 2.600 1.00 97.62 96 LEU A CA 1
ATOM 731 C C . LEU A 1 96 ? -11.758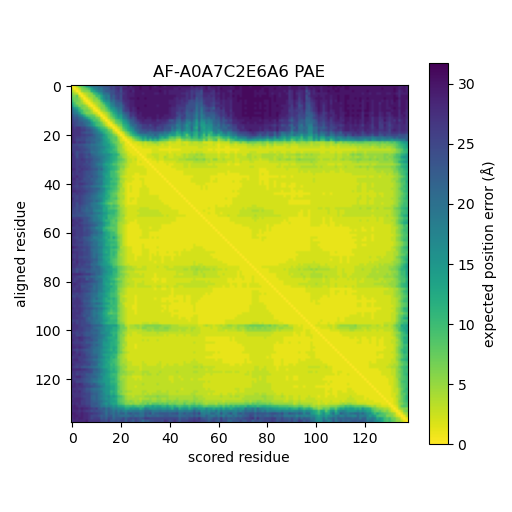 1.545 2.510 1.00 97.62 96 LEU A C 1
ATOM 733 O O . LEU A 1 96 ? -12.723 1.199 3.192 1.00 97.62 96 LEU A O 1
ATOM 737 N N . GLN A 1 97 ? -11.808 2.590 1.678 1.00 97.25 97 GLN A N 1
ATOM 738 C CA . GLN A 1 97 ? -13.037 3.346 1.410 1.00 97.25 97 GLN A CA 1
ATOM 739 C C . GLN A 1 97 ? -14.113 2.483 0.742 1.00 97.25 97 GLN A C 1
ATOM 741 O O . GLN A 1 97 ? -15.293 2.632 1.047 1.00 97.25 97 GLN A O 1
ATOM 746 N N . LEU A 1 98 ? -13.710 1.612 -0.185 1.00 95.44 98 LEU A N 1
ATOM 747 C CA . LEU A 1 98 ? -14.616 0.746 -0.942 1.00 95.44 98 LEU A CA 1
ATOM 748 C C . LEU A 1 98 ? -15.021 -0.498 -0.142 1.00 95.44 98 LEU A C 1
ATOM 750 O O . LEU A 1 98 ? -16.158 -0.954 -0.230 1.00 95.44 98 LEU A O 1
ATOM 754 N N . GLN A 1 99 ? -14.084 -1.040 0.633 1.00 92.50 99 GLN A N 1
ATOM 755 C CA . GLN A 1 99 ? -14.235 -2.255 1.414 1.00 92.50 99 GLN A CA 1
ATOM 756 C C . GLN A 1 99 ? -13.494 -2.109 2.756 1.00 92.50 99 GLN A C 1
ATOM 758 O O . GLN A 1 99 ? -12.282 -2.325 2.830 1.00 92.50 99 GLN A O 1
ATOM 763 N N . PRO A 1 100 ? -14.203 -1.767 3.848 1.00 91.00 100 PRO A N 1
ATOM 764 C CA . PRO A 1 100 ? -13.604 -1.596 5.166 1.00 91.00 100 PRO A CA 1
ATOM 765 C C . PRO A 1 100 ? -13.335 -2.950 5.839 1.00 91.00 100 PRO A C 1
ATOM 767 O O . PRO A 1 100 ? -13.987 -3.302 6.820 1.00 91.00 100 PRO A O 1
ATOM 770 N N . ALA A 1 101 ? -12.389 -3.711 5.294 1.00 91.81 101 ALA A N 1
ATOM 771 C CA . ALA A 1 101 ? -12.027 -5.041 5.770 1.00 91.81 101 ALA A CA 1
ATOM 772 C C . ALA A 1 101 ? -10.720 -5.033 6.580 1.00 91.81 101 ALA A C 1
ATOM 774 O O . ALA A 1 101 ? -9.850 -4.177 6.387 1.00 91.81 101 ALA A O 1
ATOM 775 N N . THR A 1 102 ? -10.594 -5.980 7.508 1.00 94.38 102 THR A N 1
ATOM 776 C CA . THR A 1 102 ? -9.473 -6.065 8.456 1.00 94.38 102 THR A CA 1
ATOM 777 C C . THR A 1 102 ? -8.139 -6.249 7.737 1.00 94.38 102 THR A C 1
ATOM 779 O O . THR A 1 102 ? -7.159 -5.597 8.079 1.00 94.38 102 THR A O 1
ATOM 782 N N . GLU A 1 103 ? -8.101 -7.073 6.694 1.00 93.25 103 GLU A N 1
ATOM 783 C CA . GLU A 1 103 ? -6.929 -7.318 5.855 1.00 93.25 103 GLU A CA 1
ATOM 784 C C . GLU A 1 103 ? -6.431 -6.048 5.151 1.00 93.25 103 GLU A C 1
ATOM 786 O O . GLU A 1 103 ? -5.224 -5.816 5.062 1.00 93.25 103 GLU A O 1
ATOM 791 N N . VAL A 1 104 ? -7.351 -5.177 4.721 1.00 97.31 104 VAL A N 1
ATOM 792 C CA . VAL A 1 104 ? -7.013 -3.882 4.122 1.00 97.31 104 VAL A CA 1
ATOM 793 C C . VAL A 1 104 ? -6.460 -2.941 5.189 1.00 97.31 104 VAL A C 1
ATOM 795 O O . VAL A 1 104 ? -5.464 -2.262 4.950 1.00 97.31 104 VAL A O 1
ATOM 798 N N . MET A 1 105 ? -7.068 -2.919 6.381 1.00 97.75 105 MET A N 1
ATOM 799 C CA . MET A 1 105 ? -6.581 -2.113 7.505 1.00 97.75 105 MET A CA 1
ATOM 800 C C . MET A 1 105 ? -5.176 -2.537 7.946 1.00 97.75 105 MET A C 1
ATOM 802 O O . MET A 1 105 ? -4.351 -1.671 8.217 1.00 97.75 105 MET A O 1
ATOM 806 N N . LEU A 1 106 ? -4.876 -3.837 7.981 1.00 97.06 106 LEU A N 1
ATOM 807 C CA . LEU A 1 106 ? -3.541 -4.338 8.323 1.00 97.06 106 LEU A CA 1
ATOM 808 C C . LEU A 1 106 ? -2.498 -3.922 7.276 1.00 97.06 106 LEU A C 1
ATOM 810 O O . LEU A 1 106 ? -1.473 -3.344 7.630 1.00 97.06 106 LEU A O 1
ATOM 814 N N . ALA A 1 107 ? -2.785 -4.123 5.987 1.00 98.06 107 ALA A N 1
ATOM 815 C CA . ALA A 1 107 ? -1.879 -3.695 4.920 1.00 98.06 107 ALA A CA 1
ATOM 816 C C . ALA A 1 107 ? -1.667 -2.169 4.915 1.00 98.06 107 ALA A C 1
ATOM 818 O O . ALA A 1 107 ? -0.557 -1.687 4.683 1.00 98.06 107 ALA A O 1
ATOM 819 N N . LEU A 1 108 ? -2.718 -1.389 5.185 1.00 98.62 108 LEU A N 1
ATOM 820 C CA . LEU A 1 108 ? -2.623 0.068 5.260 1.00 98.62 108 LEU A CA 1
ATOM 821 C C . LEU A 1 108 ? -1.843 0.534 6.497 1.00 98.62 108 LEU A C 1
ATOM 823 O O . LEU A 1 108 ? -1.081 1.493 6.393 1.00 98.62 108 LEU A O 1
ATOM 827 N N . ALA A 1 109 ? -1.980 -0.146 7.639 1.00 98.44 109 ALA A N 1
ATOM 828 C CA . ALA A 1 109 ? -1.176 0.127 8.829 1.00 98.44 109 ALA A CA 1
ATOM 829 C C . ALA A 1 109 ? 0.317 -0.073 8.532 1.00 98.44 109 ALA A C 1
ATOM 831 O O . ALA A 1 109 ? 1.126 0.813 8.811 1.00 98.44 109 ALA A O 1
ATOM 832 N N . ASP A 1 110 ? 0.673 -1.167 7.859 1.00 98.00 110 ASP A N 1
ATOM 833 C CA . ASP A 1 110 ? 2.042 -1.404 7.405 1.00 98.00 110 ASP A CA 1
ATOM 834 C C . ASP A 1 110 ? 2.539 -0.311 6.447 1.00 98.00 110 ASP A C 1
ATOM 836 O O . ASP A 1 110 ? 3.690 0.125 6.532 1.00 98.00 110 ASP A O 1
ATOM 840 N N . ALA A 1 111 ? 1.684 0.144 5.527 1.00 98.56 111 ALA A N 1
ATOM 841 C CA . ALA A 1 111 ? 2.024 1.221 4.606 1.00 98.56 111 ALA A CA 1
ATOM 842 C C . ALA A 1 111 ? 2.252 2.550 5.342 1.00 98.56 111 ALA A C 1
ATOM 844 O O . ALA A 1 111 ? 3.233 3.235 5.052 1.00 98.56 111 ALA A O 1
ATOM 845 N N . TYR A 1 112 ? 1.413 2.896 6.325 1.00 98.75 112 TYR A N 1
ATOM 846 C CA . TYR A 1 112 ? 1.605 4.083 7.162 1.00 98.75 112 TYR A CA 1
ATOM 847 C C . TYR A 1 112 ? 2.874 4.008 8.002 1.00 98.75 112 TYR A C 1
ATOM 849 O O . TYR A 1 112 ? 3.624 4.984 8.037 1.00 98.75 112 TYR A O 1
ATOM 857 N N . ALA A 1 113 ? 3.160 2.855 8.611 1.00 98.25 113 ALA A N 1
ATOM 858 C CA . ALA A 1 113 ? 4.407 2.632 9.334 1.00 98.25 113 ALA A CA 1
ATOM 859 C C . ALA A 1 113 ? 5.626 2.791 8.410 1.00 98.25 113 ALA A C 1
ATOM 861 O O . ALA A 1 113 ? 6.628 3.399 8.789 1.00 98.25 113 ALA A O 1
ATOM 862 N N . LEU A 1 114 ? 5.538 2.299 7.167 1.00 97.31 114 LEU A N 1
ATOM 863 C CA . LEU A 1 114 ? 6.614 2.417 6.185 1.00 97.31 114 LEU A CA 1
ATOM 864 C C . LEU A 1 114 ? 6.924 3.877 5.823 1.00 97.31 114 LEU A C 1
ATOM 866 O O . LEU A 1 114 ? 8.105 4.213 5.701 1.00 97.31 114 LEU A O 1
ATOM 870 N N . VAL A 1 115 ? 5.893 4.716 5.656 1.00 97.62 115 VAL A N 1
ATOM 871 C CA . VAL A 1 115 ? 6.039 6.143 5.300 1.00 97.62 115 VAL A CA 1
ATOM 872 C C . VAL A 1 115 ? 6.158 7.079 6.507 1.00 97.62 115 VAL A C 1
ATOM 874 O O . VAL A 1 115 ? 6.289 8.284 6.318 1.00 97.62 115 VAL A O 1
ATOM 877 N N . GLY A 1 116 ? 6.107 6.555 7.736 1.00 97.44 116 GLY A N 1
ATOM 878 C CA . GLY A 1 116 ? 6.174 7.358 8.962 1.00 97.44 116 GLY A CA 1
ATOM 879 C C . GLY A 1 116 ? 4.929 8.215 9.224 1.00 97.44 116 GLY A C 1
ATOM 880 O O . GLY A 1 116 ? 5.021 9.234 9.902 1.00 97.44 116 GLY A O 1
ATOM 881 N N . ALA A 1 117 ? 3.764 7.834 8.691 1.00 98.06 117 ALA A N 1
ATOM 882 C CA . ALA A 1 117 ? 2.501 8.545 8.901 1.00 98.06 117 ALA A CA 1
ATOM 883 C C . ALA A 1 117 ? 1.873 8.173 10.258 1.00 98.06 117 ALA A C 1
ATOM 885 O O . ALA A 1 117 ? 0.814 7.543 10.306 1.00 98.06 117 ALA A O 1
ATOM 886 N N . GLN A 1 118 ? 2.545 8.547 11.353 1.00 97.62 118 GLN A N 1
ATOM 887 C CA . GLN A 1 118 ? 2.214 8.097 12.709 1.00 97.62 118 GLN A CA 1
ATOM 888 C C . GLN A 1 118 ? 0.779 8.450 13.126 1.00 97.62 118 GLN A C 1
ATOM 890 O O . GLN A 1 118 ? 0.049 7.572 13.571 1.00 97.62 118 GLN A O 1
ATOM 895 N N . ASP A 1 119 ? 0.327 9.679 12.866 1.00 98.25 119 ASP A N 1
ATOM 896 C CA . ASP A 1 119 ? -1.035 10.109 13.214 1.00 98.25 119 ASP A CA 1
ATOM 897 C C . ASP A 1 119 ? -2.108 9.226 12.557 1.00 98.25 119 ASP A C 1
ATOM 899 O O . ASP A 1 119 ? -3.107 8.848 13.170 1.00 98.25 119 ASP A O 1
ATOM 903 N N . LYS A 1 120 ? -1.896 8.858 11.286 1.00 98.25 120 LYS A N 1
ATOM 904 C CA . LYS A 1 120 ? -2.817 7.987 10.547 1.00 98.25 120 LYS A CA 1
ATOM 905 C C . LYS A 1 120 ? -2.737 6.539 11.033 1.00 98.25 120 LYS A C 1
ATOM 907 O O . LYS A 1 120 ? -3.763 5.857 11.078 1.00 98.25 120 LYS A O 1
ATOM 912 N N . LEU A 1 121 ? -1.537 6.078 11.385 1.00 98.44 121 LEU A N 1
ATOM 913 C CA . LEU A 1 121 ? -1.309 4.750 11.944 1.00 98.44 121 LEU A CA 1
ATOM 914 C C . LEU A 1 121 ? -2.045 4.586 13.276 1.00 98.44 121 LEU A C 1
ATOM 916 O O . LEU A 1 121 ? -2.801 3.629 13.423 1.00 98.44 121 LEU A O 1
ATOM 920 N N . ASP A 1 122 ? -1.900 5.533 14.200 1.00 98.19 122 ASP A N 1
ATOM 921 C CA . ASP A 1 122 ? -2.509 5.470 15.532 1.00 98.19 122 ASP A CA 1
ATOM 922 C C . ASP A 1 122 ? -4.042 5.402 15.449 1.00 98.19 122 ASP A C 1
ATOM 924 O O . ASP A 1 122 ? -4.678 4.561 16.093 1.00 98.19 122 ASP A O 1
ATOM 928 N N . VAL A 1 123 ? -4.645 6.219 14.577 1.00 97.62 123 VAL A N 1
ATOM 929 C CA . VAL A 1 123 ? -6.092 6.187 14.305 1.00 97.62 123 VAL A CA 1
ATOM 930 C C . VAL A 1 123 ? -6.528 4.822 13.766 1.00 97.62 123 VAL A C 1
ATOM 932 O O . VAL A 1 123 ? -7.545 4.267 14.197 1.00 97.62 123 VAL A O 1
ATOM 935 N N . LEU A 1 124 ? -5.774 4.259 12.820 1.00 97.50 124 LEU A N 1
ATOM 936 C CA . LEU A 1 124 ? -6.115 2.980 12.203 1.00 97.50 124 LEU A CA 1
ATOM 937 C C . LEU A 1 124 ? -5.945 1.802 13.174 1.00 97.50 124 LEU A C 1
ATOM 939 O O . LEU A 1 124 ? -6.799 0.914 13.213 1.00 97.50 124 LEU A O 1
ATOM 943 N N . LEU A 1 125 ? -4.896 1.815 14.000 1.00 96.31 125 LEU A N 1
ATOM 944 C CA . LEU A 1 125 ? -4.661 0.807 15.034 1.00 96.31 125 LEU A CA 1
ATOM 945 C C . LEU A 1 125 ? -5.744 0.844 16.115 1.00 96.31 125 LEU A C 1
ATOM 947 O O . LEU A 1 125 ? -6.223 -0.210 16.530 1.00 96.31 125 LEU A O 1
ATOM 951 N N . ALA A 1 126 ? -6.202 2.032 16.520 1.00 95.94 126 ALA A N 1
ATOM 952 C CA . ALA A 1 126 ? -7.326 2.161 17.445 1.00 95.94 126 ALA A CA 1
ATOM 953 C C . ALA A 1 126 ? -8.609 1.526 16.877 1.00 95.94 126 ALA A C 1
ATOM 955 O O . ALA A 1 126 ? -9.339 0.834 17.596 1.00 95.94 126 ALA A O 1
ATOM 956 N N . ARG A 1 127 ? -8.864 1.705 15.572 1.00 94.38 127 ARG A N 1
ATOM 957 C CA . ARG A 1 127 ? -9.987 1.063 14.872 1.00 94.38 127 ARG A CA 1
ATOM 958 C C . ARG A 1 127 ? -9.851 -0.462 14.852 1.00 94.38 127 ARG A C 1
ATOM 960 O O . ARG A 1 127 ? -10.818 -1.150 15.168 1.00 94.38 127 ARG A O 1
ATOM 967 N N . LEU A 1 128 ? -8.670 -0.987 14.525 1.00 93.25 128 LEU A N 1
ATOM 968 C CA . LEU A 1 128 ? -8.388 -2.428 14.548 1.00 93.25 128 LEU A CA 1
ATOM 969 C C . LEU A 1 128 ? -8.571 -3.028 15.950 1.00 93.25 128 LEU A C 1
ATOM 971 O O . LEU A 1 128 ? -9.231 -4.054 16.105 1.00 93.25 128 LEU A O 1
ATOM 975 N N . ALA A 1 129 ? -8.062 -2.357 16.985 1.00 91.81 129 ALA A N 1
ATOM 976 C CA . ALA A 1 129 ? -8.209 -2.794 18.371 1.00 91.81 129 ALA A CA 1
ATOM 977 C C . ALA A 1 129 ? -9.679 -2.843 18.814 1.00 91.81 129 ALA A C 1
ATOM 979 O O . ALA A 1 129 ? -10.069 -3.729 19.570 1.00 91.81 129 ALA A O 1
ATOM 980 N N . ALA A 1 130 ? -10.519 -1.918 18.340 1.00 91.19 130 ALA A N 1
ATOM 981 C CA . ALA A 1 130 ? -11.953 -1.949 18.613 1.00 91.19 130 ALA A CA 1
ATOM 982 C C . ALA A 1 130 ? -12.651 -3.171 17.990 1.00 91.19 130 ALA A C 1
ATOM 984 O O . ALA A 1 130 ? -13.554 -3.720 18.617 1.00 91.19 130 ALA A O 1
ATOM 985 N N . LEU A 1 131 ? -12.218 -3.623 16.806 1.00 88.19 131 LEU A N 1
ATOM 986 C CA . LEU A 1 131 ? -12.759 -4.819 16.143 1.00 88.19 131 LEU A CA 1
ATOM 987 C C . LEU A 1 131 ? -12.350 -6.125 16.838 1.00 88.19 131 LEU A C 1
ATOM 989 O O . LEU A 1 131 ? -13.106 -7.090 16.811 1.00 88.19 131 LEU A O 1
ATOM 993 N N . ALA A 1 132 ? -11.170 -6.157 17.461 1.00 82.44 132 ALA A N 1
ATOM 994 C CA . ALA A 1 132 ? -10.637 -7.345 18.127 1.00 82.44 132 ALA A CA 1
ATOM 995 C C . ALA A 1 132 ? -11.149 -7.543 19.566 1.00 82.44 132 ALA A C 1
ATOM 997 O O . ALA A 1 132 ? -10.881 -8.582 20.172 1.00 82.44 132 ALA A O 1
ATOM 998 N N . ARG A 1 133 ? -11.859 -6.563 20.149 1.00 79.75 133 ARG A N 1
ATOM 999 C CA . ARG A 1 133 ? -12.378 -6.698 21.517 1.00 79.75 133 ARG A CA 1
ATOM 1000 C C . ARG A 1 133 ? -13.455 -7.791 21.573 1.00 79.75 133 ARG A C 1
ATOM 1002 O O . ARG A 1 133 ? -14.433 -7.697 20.830 1.00 79.75 133 ARG A O 1
ATOM 1009 N N . PRO A 1 134 ? -13.333 -8.786 22.473 1.00 71.06 134 PRO A N 1
ATOM 1010 C CA . PRO A 1 134 ? -14.373 -9.789 22.653 1.00 71.06 134 PRO A CA 1
ATOM 1011 C C . PRO A 1 134 ? -15.669 -9.109 23.108 1.00 71.06 134 PRO A C 1
ATOM 1013 O O . PRO A 1 134 ? -15.659 -8.291 24.031 1.00 71.06 134 PRO A O 1
ATOM 1016 N N . GLN A 1 135 ? -16.787 -9.425 22.449 1.00 67.62 135 GLN A N 1
ATOM 1017 C CA . GLN A 1 135 ? -18.090 -8.945 22.902 1.00 67.62 135 GLN A CA 1
ATOM 1018 C C . GLN A 1 135 ? -18.466 -9.672 24.199 1.00 67.62 135 GLN A C 1
ATOM 1020 O O . GLN A 1 135 ? -18.256 -10.885 24.287 1.00 67.62 135 GLN A O 1
ATOM 1025 N N . PRO A 1 136 ? -19.007 -8.969 25.209 1.00 65.19 136 PRO A N 1
ATOM 1026 C CA . PRO A 1 136 ? -19.492 -9.631 26.409 1.00 65.19 136 PRO A CA 1
ATOM 1027 C C . PRO A 1 136 ? -20.583 -10.636 26.018 1.00 65.19 136 PRO A C 1
ATOM 1029 O O . PRO A 1 136 ? -21.524 -10.283 25.303 1.00 65.19 136 PRO A O 1
ATOM 1032 N N . LEU A 1 137 ? -20.430 -11.885 26.467 1.00 6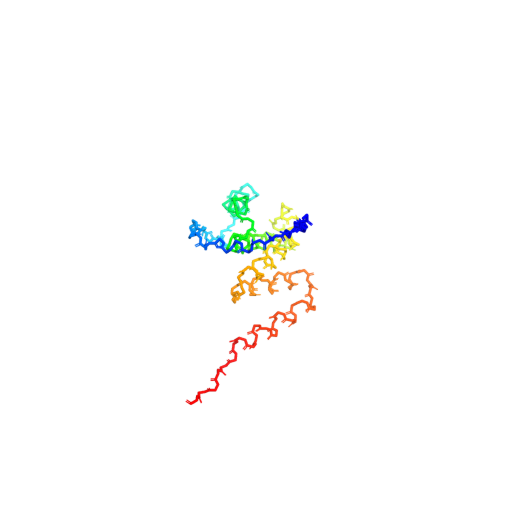5.56 137 LEU A N 1
ATOM 1033 C CA . LEU A 1 137 ? -21.457 -12.918 26.334 1.00 65.56 137 LEU A CA 1
ATOM 1034 C C . LEU A 1 137 ? -22.716 -12.416 27.060 1.00 65.56 137 LEU A C 1
ATOM 1036 O O . LEU A 1 137 ? -22.644 -12.090 28.245 1.00 65.56 137 LEU A O 1
ATOM 1040 N N . ARG A 1 138 ? -23.820 -12.268 26.319 1.00 63.16 138 ARG A N 1
ATOM 1041 C CA . ARG A 1 138 ? -25.140 -11.927 26.867 1.00 63.16 138 ARG A CA 1
ATOM 1042 C C . ARG A 1 138 ? -25.828 -13.162 27.420 1.00 63.16 138 ARG A C 1
ATOM 1044 O O . ARG A 1 138 ? -25.673 -14.230 26.789 1.00 63.16 138 ARG A O 1
#

Radius of gyration: 19.68 Å; Cα contacts (8 Å, |Δi|>4): 126; chains: 1; bounding box: 69×44×46 Å

Mean predicted aligned error: 8.64 Å

Secondary structure (DSSP, 8-state):
--------------------PPPPPPP-TTS---HHHHHHHHHHHHHHHHH-TT-HHHHHHHHHHHHHHHHHHHTTS-GGGTTHHHHHHHHHHHHHHH---HHHHHHHHHHHHHHT-HHHHHHHHHHHHHHHSPPPP-

Foldseek 3Di:
DDDDDDPPPPPPPPPPPPPPQDDDDAQDLVDDDDPVRLCVSLVVLVVSCVVPVLPLVSLQRLLLSLLSLLVCVVVVNHVVSPPSLVSSLVSLVSSCVSPVDLSSLVSNLSSCVSVVVVVVNVVSVVVNVVVPDDDPDD

Sequence (138 aa):
MARGLLVVMLVGALTVPAAAQAPLPPFDDMRFYDQARFEAAIAPYTQAISRNANDGRAHYWLGVAYLYGARLHKFGLAPWAAGFAPRAVASLERALQLQPATEVMLALADAYALVGAQDKLDVLLARLAALARPQPLR